Protein AF-A0AAD0W558-F1 (afdb_monomer_lite)

Sequence (171 aa):
MLQELCTSATTRTTNALTVLNAVLEQQSRITPLDFSMATIGRLSKEQGGPSTQTIRNRTGKHFQQLIEAWAAYAGTSCKKPLSVRQKQLLNSNDQHILDAIDDPVIRAVVGSLIAERNKYRDQLNTLKAAISDAFFNKQGWEVMPTGQVKDAEGNEIYKRGYVNGLRKMLP

Foldseek 3Di:
DLVVLLVVDDPLVNVLSVLLVVLLVVLLVDPPRALALQVSQVSSVVSVHHHSVCCPDPVNVSSVVSSQVSQVVSVHGNDGPDDPVRVVVVVPDLVVVLVPDPDPVVSVVSVVVVVVVVVVVVVLVVLCCVLDPVNCVVQQWDQDPQRWIAHPVRDTPGDGCPSVVSVVVRD

Radius of gyration: 27.48 Å; chains: 1; bounding box: 59×32×70 Å

Structure (mmCIF, N/CA/C/O backbone):
data_AF-A0AAD0W558-F1
#
_entry.id   AF-A0AAD0W558-F1
#
loop_
_atom_site.group_PDB
_atom_site.id
_atom_site.type_symbol
_atom_site.label_atom_id
_atom_site.label_alt_id
_atom_site.label_comp_id
_atom_site.label_asym_id
_atom_site.label_entity_id
_atom_site.label_seq_id
_atom_site.pdbx_PDB_ins_code
_atom_site.Cartn_x
_atom_site.Cartn_y
_atom_site.Cartn_z
_atom_site.occupancy
_atom_site.B_iso_or_equiv
_atom_site.auth_seq_id
_atom_site.auth_comp_id
_atom_site.auth_asym_id
_atom_site.auth_atom_id
_atom_site.pdbx_PDB_model_num
ATOM 1 N N . MET A 1 1 ? 28.987 -5.939 -13.313 1.00 76.56 1 MET A N 1
ATOM 2 C CA . MET A 1 1 ? 28.112 -5.343 -14.346 1.00 76.56 1 MET A CA 1
ATOM 3 C C . MET A 1 1 ? 28.776 -4.255 -15.192 1.00 76.56 1 MET A C 1
ATOM 5 O O . MET A 1 1 ? 29.053 -4.527 -16.349 1.00 76.56 1 MET A O 1
ATOM 9 N N . LEU A 1 2 ? 29.064 -3.041 -14.684 1.00 78.31 2 LEU A N 1
ATOM 10 C CA . LEU A 1 2 ? 29.666 -1.979 -15.522 1.00 78.31 2 LEU A CA 1
ATOM 11 C C . LEU A 1 2 ? 31.017 -2.400 -16.122 1.00 78.31 2 LEU A C 1
ATOM 13 O O . LEU A 1 2 ? 31.225 -2.259 -17.321 1.00 78.31 2 LEU A O 1
ATOM 17 N N . GLN A 1 3 ? 31.911 -2.958 -15.300 1.00 80.50 3 GLN A N 1
ATOM 18 C CA . GLN A 1 3 ? 33.228 -3.417 -15.753 1.00 80.50 3 GLN A CA 1
ATOM 19 C C . GLN A 1 3 ? 33.118 -4.492 -16.848 1.00 80.50 3 GLN A C 1
ATOM 21 O O . GLN A 1 3 ? 33.811 -4.396 -17.852 1.00 80.50 3 GLN A O 1
ATOM 26 N N . GLU A 1 4 ? 32.193 -5.447 -16.714 1.00 82.31 4 GLU A N 1
ATOM 27 C CA . GLU A 1 4 ? 31.946 -6.513 -17.705 1.00 82.31 4 GLU A CA 1
ATOM 28 C C . GLU A 1 4 ? 31.403 -5.971 -19.037 1.00 82.31 4 GLU A C 1
ATOM 30 O O . GLU A 1 4 ? 31.763 -6.449 -20.111 1.00 82.31 4 GLU A O 1
ATOM 35 N N . LEU A 1 5 ? 30.549 -4.946 -18.988 1.00 80.25 5 LEU A N 1
ATOM 36 C CA . LEU A 1 5 ? 30.047 -4.289 -20.197 1.00 80.25 5 LEU A CA 1
ATOM 37 C C . LEU A 1 5 ? 31.135 -3.451 -20.880 1.00 80.25 5 LEU A C 1
ATOM 39 O O . LEU A 1 5 ? 31.141 -3.336 -22.102 1.00 80.25 5 LEU A O 1
ATOM 43 N N . CYS A 1 6 ? 32.071 -2.895 -20.112 1.00 79.31 6 CYS A N 1
ATOM 44 C CA . CYS A 1 6 ? 33.184 -2.105 -20.628 1.00 79.31 6 CYS A CA 1
ATOM 45 C C . CYS A 1 6 ? 34.286 -2.950 -21.290 1.00 79.31 6 CYS A C 1
ATOM 47 O O . CYS A 1 6 ? 34.912 -2.468 -22.231 1.00 79.31 6 CYS A O 1
ATOM 49 N N . THR A 1 7 ? 34.527 -4.193 -20.854 1.00 77.12 7 THR A N 1
ATOM 50 C CA . THR A 1 7 ? 35.581 -5.053 -21.437 1.00 77.12 7 THR A CA 1
ATOM 51 C C . THR A 1 7 ? 35.259 -5.549 -22.846 1.00 77.12 7 THR A C 1
ATOM 53 O O . THR A 1 7 ? 36.170 -5.804 -23.628 1.00 77.12 7 THR A O 1
ATOM 56 N N . SER A 1 8 ? 33.976 -5.664 -23.192 1.00 77.81 8 SER A N 1
ATOM 57 C CA . SER A 1 8 ? 33.504 -6.104 -24.514 1.00 77.81 8 SER A CA 1
ATOM 58 C C . SER A 1 8 ? 33.155 -4.944 -25.459 1.00 77.81 8 SER A C 1
ATOM 60 O O . SER A 1 8 ? 32.680 -5.164 -26.576 1.00 77.81 8 SER A O 1
ATOM 62 N N . ALA A 1 9 ? 33.378 -3.701 -25.025 1.00 83.50 9 ALA A N 1
ATOM 63 C CA . ALA A 1 9 ? 32.903 -2.496 -25.688 1.00 83.50 9 ALA A CA 1
ATOM 64 C C . ALA A 1 9 ? 34.030 -1.671 -26.327 1.00 83.50 9 ALA A C 1
ATOM 66 O O . ALA A 1 9 ? 35.178 -1.667 -25.893 1.00 83.50 9 ALA A O 1
ATOM 67 N N . THR A 1 10 ? 33.679 -0.912 -27.369 1.00 88.56 10 THR A N 1
ATOM 68 C CA . THR A 1 10 ? 34.591 0.087 -27.952 1.00 88.56 10 THR A CA 1
ATOM 69 C C . THR A 1 10 ? 34.839 1.232 -26.972 1.00 88.56 10 THR A C 1
ATOM 71 O O . THR A 1 10 ? 33.947 1.567 -26.197 1.00 88.56 10 THR A O 1
ATOM 74 N N . THR A 1 11 ? 35.970 1.934 -27.084 1.00 86.94 11 THR A N 1
ATOM 75 C CA . THR A 1 11 ? 36.300 3.105 -26.244 1.00 86.94 11 THR A CA 1
ATOM 76 C C . THR A 1 11 ? 35.167 4.135 -26.182 1.00 86.94 11 THR A C 1
ATOM 78 O O . THR A 1 11 ? 34.841 4.659 -25.119 1.00 86.94 11 THR A O 1
ATOM 81 N N . ARG A 1 12 ? 34.496 4.386 -27.315 1.00 87.06 12 ARG A N 1
ATOM 82 C CA . ARG A 1 12 ? 33.337 5.288 -27.383 1.00 87.06 12 ARG A CA 1
ATOM 83 C C . ARG A 1 12 ? 32.159 4.776 -26.550 1.00 87.06 12 ARG A C 1
ATOM 85 O O . ARG A 1 12 ? 31.500 5.554 -25.868 1.00 87.06 12 ARG A O 1
ATOM 92 N N . THR A 1 13 ? 31.886 3.478 -26.621 1.00 87.56 13 THR A N 1
ATOM 93 C CA . THR A 1 13 ? 30.814 2.828 -25.861 1.00 87.56 13 THR A CA 1
ATOM 94 C C . THR A 1 13 ? 31.134 2.778 -24.369 1.00 87.56 13 THR A C 1
ATOM 96 O O . THR A 1 13 ? 30.250 3.046 -23.563 1.00 87.56 13 THR A O 1
ATOM 99 N N . THR A 1 14 ? 32.386 2.518 -23.997 1.00 90.94 14 THR A N 1
ATOM 100 C CA . THR A 1 14 ? 32.864 2.550 -22.609 1.00 90.94 14 THR A CA 1
ATOM 101 C C . THR A 1 14 ? 32.659 3.932 -21.992 1.00 90.94 14 THR A C 1
ATOM 103 O O . THR A 1 14 ? 32.046 4.042 -20.936 1.00 90.94 14 THR A O 1
ATOM 106 N N . ASN A 1 15 ? 33.062 5.001 -22.687 1.00 91.19 15 ASN A N 1
ATOM 107 C CA . ASN A 1 15 ? 32.847 6.372 -22.210 1.00 91.19 15 ASN A CA 1
ATOM 108 C C . ASN A 1 15 ? 31.353 6.679 -22.010 1.00 91.19 15 ASN A C 1
ATOM 110 O O . ASN A 1 15 ? 30.957 7.243 -20.991 1.00 91.19 15 ASN A O 1
ATOM 114 N N . ALA A 1 16 ? 30.511 6.249 -22.953 1.00 92.44 16 ALA A N 1
ATOM 115 C CA . ALA A 1 16 ? 29.062 6.392 -22.859 1.00 92.44 16 ALA A CA 1
ATOM 116 C C . ALA A 1 16 ? 28.453 5.588 -21.690 1.00 92.44 16 ALA A C 1
ATOM 118 O O . ALA A 1 16 ? 27.544 6.081 -21.024 1.00 92.44 16 ALA A O 1
ATOM 119 N N . LEU A 1 17 ? 28.953 4.376 -21.419 1.00 93.31 17 LEU A N 1
ATOM 120 C CA . LEU A 1 17 ? 28.529 3.536 -20.292 1.00 93.31 17 LEU A CA 1
ATOM 121 C C . LEU A 1 17 ? 28.907 4.161 -18.947 1.00 93.31 17 LEU A C 1
ATOM 123 O O . LEU A 1 17 ? 28.103 4.115 -18.022 1.00 93.31 17 LEU A O 1
ATOM 127 N N . THR A 1 18 ? 30.080 4.786 -18.844 1.00 94.50 18 THR A N 1
ATOM 128 C CA . THR A 1 18 ? 30.512 5.484 -17.625 1.00 94.50 18 THR A CA 1
ATOM 129 C C . THR A 1 18 ? 29.599 6.665 -17.301 1.00 94.50 18 THR A C 1
ATOM 131 O O . THR A 1 18 ? 29.129 6.779 -16.169 1.00 94.50 18 THR A O 1
ATOM 134 N N . VAL A 1 19 ? 29.279 7.504 -18.296 1.00 95.31 19 VAL A N 1
ATOM 135 C CA . VAL A 1 19 ? 28.333 8.623 -18.118 1.00 95.31 19 VAL A CA 1
ATOM 136 C C . VAL A 1 19 ? 26.947 8.103 -17.740 1.00 95.31 19 VAL A C 1
ATOM 138 O O . VAL A 1 19 ? 26.321 8.600 -16.807 1.00 95.31 19 VAL A O 1
ATOM 141 N N . LEU A 1 20 ? 26.468 7.064 -18.429 1.00 95.56 20 LEU A N 1
ATOM 142 C CA . LEU A 1 20 ? 25.180 6.450 -18.123 1.00 95.56 20 LEU A CA 1
ATOM 143 C C . LEU A 1 20 ? 25.140 5.876 -16.698 1.00 95.56 20 LEU A C 1
ATOM 145 O O . LEU A 1 20 ? 24.141 6.051 -16.006 1.00 95.56 20 LEU A O 1
ATOM 149 N N . ASN A 1 21 ? 26.217 5.236 -16.239 1.00 95.62 21 ASN A N 1
ATOM 150 C CA . ASN A 1 21 ? 26.303 4.696 -14.886 1.00 95.62 21 ASN A CA 1
ATOM 151 C C . ASN A 1 21 ? 26.238 5.794 -13.820 1.00 95.62 21 ASN A C 1
ATOM 153 O O . ASN A 1 21 ? 25.531 5.625 -12.833 1.00 95.62 21 ASN A O 1
ATOM 157 N N . ALA A 1 22 ? 26.915 6.925 -14.034 1.00 95.56 22 ALA A N 1
ATOM 158 C CA . ALA A 1 22 ? 26.848 8.063 -13.119 1.00 95.56 22 ALA A CA 1
ATOM 159 C C . ALA A 1 22 ? 25.414 8.615 -12.999 1.00 95.56 22 ALA A C 1
ATOM 161 O O . ALA A 1 22 ? 24.934 8.882 -11.898 1.00 95.56 22 ALA A O 1
ATOM 162 N N . VAL A 1 23 ? 24.688 8.708 -14.120 1.00 95.75 23 VAL A N 1
ATOM 163 C CA . VAL A 1 23 ? 23.269 9.109 -14.128 1.00 95.75 23 VAL A CA 1
ATOM 164 C C . VAL A 1 23 ? 22.395 8.115 -13.365 1.00 95.75 23 VAL A C 1
ATOM 166 O O . VAL A 1 23 ? 21.504 8.525 -12.620 1.00 95.75 23 VAL A O 1
ATOM 169 N N . LEU A 1 24 ? 22.634 6.813 -13.540 1.00 95.19 24 LEU A N 1
ATOM 170 C CA . LEU A 1 24 ? 21.888 5.760 -12.848 1.00 95.19 24 LEU A CA 1
ATOM 171 C C . LEU A 1 24 ? 22.145 5.779 -11.337 1.00 95.19 24 LEU A C 1
ATOM 173 O O . LEU A 1 24 ? 21.194 5.694 -10.562 1.00 95.19 24 LEU A O 1
ATOM 177 N N . GLU A 1 25 ? 23.393 5.976 -10.920 1.00 94.81 25 GLU A N 1
ATOM 178 C CA . GLU A 1 25 ? 23.755 6.130 -9.509 1.00 94.81 25 GLU A CA 1
ATOM 179 C C . GLU A 1 25 ? 23.130 7.389 -8.888 1.00 94.81 25 GLU A C 1
ATOM 181 O O . GLU A 1 25 ? 22.675 7.377 -7.744 1.00 94.81 25 GLU A O 1
ATOM 186 N N . GLN A 1 26 ? 23.062 8.493 -9.635 1.00 93.19 26 GLN A N 1
ATOM 187 C CA . GLN A 1 26 ? 22.367 9.689 -9.166 1.00 93.19 26 GLN A CA 1
ATOM 188 C C . GLN A 1 26 ? 20.865 9.418 -9.002 1.00 93.19 26 GLN A C 1
ATOM 190 O O . GLN A 1 26 ? 20.275 9.796 -7.988 1.00 93.19 26 GLN A O 1
ATOM 195 N N . GLN A 1 27 ? 20.247 8.735 -9.969 1.00 92.12 27 GLN A N 1
ATOM 196 C CA . GLN A 1 27 ? 18.825 8.401 -9.911 1.00 92.12 27 GLN A CA 1
ATOM 197 C C . GLN A 1 27 ? 18.477 7.403 -8.809 1.00 92.12 27 GLN A C 1
ATOM 199 O O . GLN A 1 27 ? 17.399 7.511 -8.231 1.00 92.12 27 GLN A O 1
ATOM 204 N N . SER A 1 28 ? 19.387 6.502 -8.427 1.00 91.00 28 SER A N 1
ATOM 205 C CA . SER A 1 28 ? 19.147 5.586 -7.304 1.00 91.00 28 SER A CA 1
ATOM 206 C C . SER A 1 28 ? 19.030 6.296 -5.951 1.00 91.00 28 SER A C 1
ATOM 208 O O . SER A 1 28 ? 18.594 5.688 -4.978 1.00 91.00 28 SER A O 1
ATOM 210 N N . ARG A 1 29 ? 19.427 7.572 -5.870 1.00 90.38 29 ARG A N 1
ATOM 211 C CA . ARG A 1 29 ? 19.372 8.392 -4.650 1.00 90.38 29 ARG A CA 1
ATOM 212 C C . ARG A 1 29 ? 18.140 9.307 -4.603 1.00 90.38 29 ARG A C 1
ATOM 214 O O . ARG A 1 29 ? 17.886 9.915 -3.567 1.00 90.38 29 ARG A O 1
ATOM 221 N N . ILE A 1 30 ? 17.381 9.424 -5.697 1.00 86.00 30 ILE A N 1
ATOM 222 C CA . ILE A 1 30 ? 16.239 10.342 -5.827 1.00 86.00 30 ILE A CA 1
ATOM 223 C C . ILE A 1 30 ? 14.926 9.561 -5.701 1.00 86.00 30 ILE A C 1
ATOM 225 O O . ILE A 1 30 ? 14.735 8.530 -6.337 1.00 86.00 30 ILE A O 1
ATOM 229 N N . THR A 1 31 ? 13.986 10.070 -4.897 1.00 79.25 31 THR A N 1
ATOM 230 C CA . THR A 1 31 ? 12.626 9.514 -4.789 1.00 79.25 31 THR A CA 1
ATOM 231 C C . THR A 1 31 ? 11.618 10.469 -5.441 1.00 79.25 31 THR A C 1
ATOM 233 O O . THR A 1 31 ? 11.631 11.655 -5.113 1.00 79.25 31 THR A O 1
ATOM 236 N N . PRO A 1 32 ? 10.717 9.994 -6.324 1.00 80.75 32 PRO A N 1
ATOM 237 C CA . PRO A 1 32 ? 10.535 8.603 -6.748 1.00 80.75 32 PRO A CA 1
ATOM 238 C C . PRO A 1 32 ? 11.624 8.121 -7.717 1.00 80.75 32 PRO A C 1
ATOM 240 O O . PRO A 1 32 ? 12.058 8.873 -8.584 1.00 80.75 32 PRO A O 1
ATOM 243 N N . LEU A 1 33 ? 11.987 6.839 -7.607 1.00 85.88 33 LEU A N 1
ATOM 244 C CA . LEU A 1 33 ? 12.901 6.181 -8.543 1.00 85.88 33 LEU A CA 1
ATOM 245 C C . LEU A 1 33 ? 12.284 6.146 -9.952 1.00 85.88 33 LEU A C 1
ATOM 247 O O . LEU A 1 33 ? 11.199 5.587 -10.140 1.00 85.88 33 LEU A O 1
ATOM 251 N N . ASP A 1 34 ? 12.983 6.700 -10.946 1.00 88.69 34 ASP A N 1
ATOM 252 C CA . ASP A 1 34 ? 12.582 6.675 -12.360 1.00 88.69 34 ASP A CA 1
ATOM 253 C C . ASP A 1 34 ? 13.740 6.210 -13.254 1.00 88.69 34 ASP A C 1
ATOM 255 O O . ASP A 1 34 ? 14.483 7.005 -13.831 1.00 88.69 34 ASP A O 1
ATOM 259 N N . PHE A 1 35 ? 13.849 4.890 -13.410 1.00 93.00 35 PHE A N 1
ATOM 260 C CA . PHE A 1 35 ? 14.785 4.251 -14.337 1.00 93.00 35 PHE A CA 1
ATOM 261 C C . PHE A 1 35 ? 14.191 4.037 -15.732 1.00 93.00 35 PHE A C 1
ATOM 263 O O . PHE A 1 35 ? 14.669 3.201 -16.501 1.00 93.00 35 PHE A O 1
ATOM 270 N N . SER A 1 36 ? 13.131 4.767 -16.097 1.00 91.81 36 SER A N 1
ATOM 271 C CA . SER A 1 36 ? 12.564 4.607 -17.428 1.00 91.81 36 SER A CA 1
ATOM 272 C C . SER A 1 36 ? 13.544 5.036 -18.510 1.00 91.81 36 SER A C 1
ATOM 274 O O . SER A 1 36 ? 14.206 6.069 -18.407 1.00 91.81 36 SER A O 1
ATOM 276 N N . MET A 1 37 ? 13.597 4.276 -19.608 1.00 92.25 37 MET A N 1
ATOM 277 C CA . MET A 1 37 ? 14.509 4.570 -20.725 1.00 92.25 37 MET A CA 1
ATOM 278 C C . MET A 1 37 ? 14.329 5.993 -21.276 1.00 92.25 37 MET A C 1
ATOM 280 O O . MET A 1 37 ? 15.271 6.577 -21.803 1.00 92.25 37 MET A O 1
ATOM 284 N N . ALA A 1 38 ? 13.120 6.554 -21.162 1.00 90.88 38 ALA A N 1
ATOM 285 C CA . ALA A 1 38 ? 12.840 7.930 -21.554 1.00 90.88 38 ALA A CA 1
ATOM 286 C C . ALA A 1 38 ? 13.512 8.949 -20.622 1.00 90.88 38 ALA A C 1
ATOM 288 O O . ALA A 1 38 ? 14.158 9.875 -21.110 1.00 90.88 38 ALA A O 1
ATOM 289 N N . THR A 1 39 ? 13.374 8.775 -19.305 1.00 93.19 39 THR A N 1
ATOM 290 C CA . THR A 1 39 ? 13.963 9.671 -18.303 1.00 93.19 39 THR A CA 1
ATOM 291 C C . THR A 1 39 ? 15.481 9.542 -18.283 1.00 93.19 39 THR A C 1
ATOM 293 O O . THR A 1 39 ? 16.177 10.544 -18.441 1.00 93.19 39 THR A O 1
ATOM 296 N N . ILE A 1 40 ? 15.997 8.314 -18.193 1.00 95.75 40 ILE A N 1
ATOM 297 C CA . ILE A 1 40 ? 17.439 8.051 -18.182 1.00 95.75 40 ILE A CA 1
ATOM 298 C C . ILE A 1 40 ? 18.097 8.516 -19.482 1.00 95.75 40 ILE A C 1
ATOM 300 O O . ILE A 1 40 ? 19.130 9.174 -19.436 1.00 95.75 40 ILE A O 1
ATOM 304 N N . GLY A 1 41 ? 17.490 8.256 -20.643 1.00 95.62 41 GLY A N 1
ATOM 305 C CA . GLY A 1 41 ? 18.046 8.696 -21.924 1.00 95.62 41 GLY A CA 1
ATOM 306 C C . GLY A 1 41 ? 18.050 10.212 -22.122 1.00 95.62 41 GLY A C 1
ATOM 307 O O . GLY A 1 41 ? 18.923 10.729 -22.817 1.00 95.62 41 GLY A O 1
ATOM 308 N N . ARG A 1 42 ? 17.116 10.942 -21.498 1.00 96.75 42 ARG A N 1
ATOM 309 C CA . ARG A 1 42 ? 17.141 12.411 -21.472 1.00 96.75 42 ARG A CA 1
ATOM 310 C C . ARG A 1 42 ? 18.288 12.918 -20.595 1.00 96.75 42 ARG A C 1
ATOM 312 O O . ARG A 1 42 ? 19.114 13.683 -21.080 1.00 96.75 42 ARG A O 1
ATOM 319 N N . LEU A 1 43 ? 18.358 12.451 -19.348 1.00 95.56 43 LEU A N 1
ATOM 320 C CA . LEU A 1 43 ? 19.383 12.863 -18.380 1.00 95.56 43 LEU A CA 1
ATOM 321 C C . LEU A 1 43 ? 20.794 12.502 -18.847 1.00 95.56 43 LEU A C 1
ATOM 323 O O . LEU A 1 43 ? 21.717 13.300 -18.740 1.00 95.56 43 LEU A O 1
ATOM 327 N N . SER A 1 44 ? 20.952 11.310 -19.420 1.00 96.69 44 SER A N 1
ATOM 328 C CA . SER A 1 44 ? 22.221 10.872 -19.984 1.00 96.69 44 SER A CA 1
ATOM 329 C C . SER A 1 44 ? 22.651 11.762 -21.143 1.00 96.69 44 SER A C 1
ATOM 331 O O . SER A 1 44 ? 23.789 12.219 -21.148 1.00 96.69 44 SER A O 1
ATOM 333 N N . LYS A 1 45 ? 21.742 12.112 -22.063 1.00 97.12 45 LYS A N 1
ATOM 334 C CA . LYS A 1 45 ? 22.041 13.045 -23.161 1.00 97.12 45 LYS A CA 1
ATOM 335 C C . LYS A 1 45 ? 22.457 14.432 -22.664 1.00 97.12 45 LYS A C 1
ATOM 337 O O . LYS A 1 45 ? 23.375 15.015 -23.233 1.00 97.12 45 LYS A O 1
ATOM 342 N N . GLU A 1 46 ? 21.803 14.950 -21.624 1.00 95.25 46 GLU A N 1
ATOM 343 C CA . GLU A 1 46 ? 22.149 16.239 -20.999 1.00 95.25 46 GLU A CA 1
ATOM 344 C C . GLU A 1 46 ? 23.584 16.246 -20.444 1.00 95.25 46 GLU A C 1
ATOM 346 O O . GLU A 1 46 ? 24.238 17.283 -20.460 1.00 95.25 46 GLU A O 1
ATOM 351 N N . GLN A 1 47 ? 24.103 15.084 -20.039 1.00 94.06 47 GLN A N 1
ATOM 352 C CA . GLN A 1 47 ? 25.476 14.904 -19.553 1.00 94.06 47 GLN A CA 1
ATOM 353 C C . GLN A 1 47 ? 26.457 14.413 -20.638 1.00 94.06 47 GLN A C 1
ATOM 355 O O . GLN A 1 47 ? 27.557 13.964 -20.327 1.00 94.06 47 GLN A O 1
ATOM 360 N N . GLY A 1 48 ? 26.077 14.467 -21.921 1.00 92.38 48 GLY A N 1
ATOM 361 C CA . GLY A 1 48 ? 26.924 14.023 -23.039 1.00 92.38 48 GLY A CA 1
ATOM 362 C C . GLY A 1 48 ? 26.961 12.503 -23.264 1.00 92.38 48 GLY A C 1
ATOM 363 O O . GLY A 1 48 ? 27.763 12.010 -24.057 1.00 92.38 48 GLY A O 1
ATOM 364 N N . GLY A 1 49 ? 26.094 11.754 -22.586 1.00 93.69 49 GLY A N 1
ATOM 365 C CA . GLY A 1 49 ? 25.894 10.316 -22.744 1.00 93.69 49 GLY A CA 1
ATOM 366 C C . GLY A 1 49 ? 24.853 9.940 -23.814 1.00 93.69 49 GLY A C 1
ATOM 367 O O . GLY A 1 49 ? 24.393 10.780 -24.595 1.00 93.69 49 GLY A O 1
ATOM 368 N N . PRO A 1 50 ? 24.481 8.650 -23.907 1.00 95.75 50 PRO A N 1
ATOM 369 C CA . PRO A 1 50 ? 23.570 8.151 -24.933 1.00 95.75 50 PRO A CA 1
ATOM 370 C C . PRO A 1 50 ? 22.146 8.704 -24.790 1.00 95.75 50 PRO A C 1
ATOM 372 O O . PRO A 1 50 ? 21.554 8.727 -23.715 1.00 95.75 50 PRO A O 1
ATOM 375 N N . SER A 1 51 ? 21.551 9.086 -25.922 1.00 96.62 51 SER A N 1
ATOM 376 C CA . SER A 1 51 ? 20.161 9.549 -25.967 1.00 96.62 51 SER A CA 1
ATOM 377 C C . SER A 1 51 ? 19.149 8.416 -25.802 1.00 96.62 51 SER A C 1
ATOM 379 O O . SER A 1 51 ? 19.451 7.252 -26.068 1.00 96.62 51 SER A O 1
ATOM 381 N N . THR A 1 52 ? 17.896 8.762 -25.496 1.00 95.62 52 THR A N 1
ATOM 382 C CA . THR A 1 52 ? 16.769 7.812 -25.480 1.00 95.62 52 THR A CA 1
ATOM 383 C C . THR A 1 52 ? 16.681 6.974 -26.759 1.00 95.62 52 THR A C 1
ATOM 385 O O . THR A 1 52 ? 16.473 5.764 -26.683 1.00 95.62 52 THR A O 1
ATOM 388 N N . GLN A 1 53 ? 16.880 7.582 -27.935 1.00 95.38 53 GLN A N 1
ATOM 389 C CA . GLN A 1 53 ? 16.868 6.851 -29.206 1.00 95.38 53 GLN A CA 1
ATOM 390 C C . GLN A 1 53 ? 18.050 5.876 -29.294 1.00 95.38 53 GLN A C 1
ATOM 392 O O . GLN A 1 53 ? 17.878 4.721 -29.673 1.00 95.38 53 GLN A O 1
ATOM 397 N N . THR A 1 54 ? 19.244 6.322 -28.897 1.00 94.75 54 THR A N 1
ATOM 398 C CA . THR A 1 54 ? 20.468 5.508 -28.888 1.00 94.75 54 THR A CA 1
ATOM 399 C C . THR A 1 54 ? 20.327 4.285 -27.986 1.00 94.75 54 THR A C 1
ATOM 401 O O . THR A 1 54 ? 20.712 3.190 -28.387 1.00 94.75 54 THR A O 1
ATOM 404 N N . ILE A 1 55 ? 19.743 4.466 -26.799 1.00 95.00 55 ILE A N 1
ATOM 405 C CA . ILE A 1 55 ? 19.495 3.392 -25.833 1.00 95.00 55 ILE A CA 1
ATOM 406 C C . ILE A 1 55 ? 18.500 2.383 -26.407 1.00 95.00 55 ILE A C 1
ATOM 408 O O . ILE A 1 55 ? 18.733 1.186 -26.308 1.00 95.00 55 ILE A O 1
ATOM 412 N N . ARG A 1 56 ? 17.407 2.839 -27.033 1.00 91.31 56 ARG A N 1
ATOM 413 C CA . ARG A 1 56 ? 16.344 1.959 -27.558 1.00 91.31 56 ARG A CA 1
ATOM 414 C C . ARG A 1 56 ? 16.731 1.197 -28.824 1.00 91.31 56 ARG A C 1
ATOM 416 O O . ARG A 1 56 ? 16.153 0.148 -29.098 1.00 91.31 56 ARG A O 1
ATOM 423 N N . ASN A 1 57 ? 17.683 1.710 -29.600 1.00 94.38 57 ASN A N 1
ATOM 424 C CA . ASN A 1 57 ? 18.138 1.056 -30.822 1.00 94.38 57 ASN A CA 1
ATOM 425 C C . ASN A 1 57 ? 18.699 -0.346 -30.538 1.00 94.38 57 ASN A C 1
ATOM 427 O O . ASN A 1 57 ? 19.296 -0.597 -29.495 1.00 94.38 57 ASN A O 1
ATOM 431 N N . ARG A 1 58 ? 18.600 -1.249 -31.524 1.00 89.56 58 ARG A N 1
ATOM 432 C CA . ARG A 1 58 ? 19.116 -2.631 -31.433 1.00 89.56 58 ARG A CA 1
ATOM 433 C C . ARG A 1 58 ? 20.593 -2.704 -31.028 1.00 89.56 58 ARG A C 1
ATOM 435 O O . ARG A 1 58 ? 21.004 -3.650 -30.367 1.00 89.56 58 ARG A O 1
ATOM 442 N N . THR A 1 59 ? 21.390 -1.715 -31.423 1.00 86.81 59 THR A N 1
ATOM 443 C CA . THR A 1 59 ? 22.818 -1.616 -31.087 1.00 86.81 59 THR A CA 1
ATOM 444 C C . THR A 1 59 ? 23.075 -1.125 -29.660 1.00 86.81 59 THR A C 1
ATOM 446 O O . THR A 1 59 ? 24.201 -1.229 -29.196 1.00 86.81 59 THR A O 1
ATOM 449 N N . GLY A 1 60 ? 22.064 -0.605 -28.957 1.00 89.75 60 GLY A N 1
ATOM 450 C CA . GLY A 1 60 ? 22.149 -0.060 -27.599 1.00 89.75 60 GLY A CA 1
ATOM 451 C C . GLY A 1 60 ? 21.931 -1.081 -26.479 1.00 89.75 60 GLY A C 1
ATOM 452 O O . GLY A 1 60 ? 21.722 -0.679 -25.338 1.00 89.75 60 GLY A O 1
ATOM 453 N N . LYS A 1 61 ? 21.973 -2.392 -26.767 1.00 91.62 61 LYS A N 1
ATOM 454 C CA . LYS A 1 61 ? 21.689 -3.458 -25.783 1.00 91.62 61 LYS A CA 1
ATOM 455 C C . LYS A 1 61 ? 22.512 -3.356 -24.497 1.00 91.62 61 LYS A C 1
ATOM 457 O O . LYS A 1 61 ? 21.965 -3.566 -23.426 1.00 91.62 61 LYS A O 1
ATOM 462 N N . HIS A 1 62 ? 23.785 -2.985 -24.588 1.00 91.31 62 HIS A N 1
ATOM 463 C CA . HIS A 1 62 ? 24.647 -2.794 -23.416 1.00 91.31 62 HIS A CA 1
ATOM 464 C C . HIS A 1 62 ? 24.139 -1.666 -22.500 1.00 91.31 62 HIS A C 1
ATOM 466 O O . HIS A 1 62 ? 24.197 -1.790 -21.281 1.00 91.31 62 HIS A O 1
ATOM 472 N N . PHE A 1 63 ? 23.578 -0.591 -23.066 1.00 94.00 63 PHE A N 1
ATOM 473 C CA . PHE A 1 63 ? 22.945 0.464 -22.273 1.00 94.00 63 PHE A CA 1
ATOM 474 C C . PHE A 1 63 ? 21.655 -0.032 -21.619 1.00 94.00 63 PHE A C 1
ATOM 476 O O . PHE A 1 63 ? 21.432 0.237 -20.444 1.00 94.00 63 PHE A O 1
ATOM 483 N N . GLN A 1 64 ? 20.826 -0.781 -22.354 1.00 94.75 64 GLN A N 1
ATOM 484 C CA . GLN A 1 64 ? 19.586 -1.360 -21.820 1.00 94.75 64 GLN A CA 1
ATOM 485 C C . GLN A 1 64 ? 19.880 -2.308 -20.653 1.00 94.75 64 GLN A C 1
ATOM 487 O O . GLN A 1 64 ? 19.303 -2.141 -19.586 1.00 94.75 64 GLN A O 1
ATOM 492 N N . GLN A 1 65 ? 20.849 -3.212 -20.820 1.00 94.38 65 GLN A N 1
ATOM 493 C CA . GLN A 1 65 ? 21.285 -4.151 -19.784 1.00 94.38 65 GLN A CA 1
ATOM 494 C C . GLN A 1 65 ? 21.768 -3.438 -18.519 1.00 94.38 65 GLN A C 1
ATOM 496 O O . GLN A 1 65 ? 21.432 -3.856 -17.414 1.00 94.38 65 GLN A O 1
ATOM 501 N N . LEU A 1 66 ? 22.532 -2.348 -18.660 1.00 94.38 66 LEU A N 1
ATOM 502 C CA . LEU A 1 66 ? 22.982 -1.573 -17.506 1.00 94.38 66 LEU A CA 1
ATOM 503 C C . LEU A 1 66 ? 21.805 -0.910 -16.770 1.00 94.38 66 LEU A C 1
ATOM 505 O O . LEU A 1 66 ? 21.752 -0.955 -15.544 1.00 94.38 66 LEU A O 1
ATOM 509 N N . ILE A 1 67 ? 20.855 -0.321 -17.504 1.00 94.88 67 ILE A N 1
ATOM 510 C CA . ILE A 1 67 ? 19.661 0.315 -16.921 1.00 94.88 67 ILE A CA 1
ATOM 511 C C . ILE A 1 67 ? 18.788 -0.730 -16.215 1.00 94.88 67 ILE A C 1
ATOM 513 O O . ILE A 1 67 ? 18.341 -0.498 -15.094 1.00 94.88 67 ILE A O 1
ATOM 517 N N . GLU A 1 68 ? 18.578 -1.887 -16.842 1.00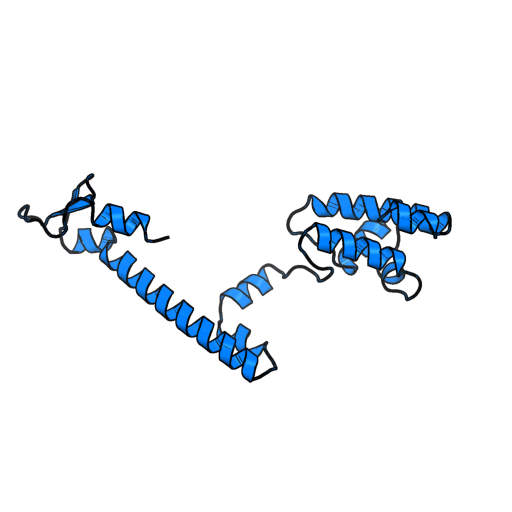 93.19 68 GLU A N 1
ATOM 518 C CA . GLU A 1 68 ? 17.806 -3.000 -16.281 1.00 93.19 68 GLU A CA 1
ATOM 519 C C . GLU A 1 68 ? 18.420 -3.529 -14.989 1.00 93.19 68 GLU A C 1
ATOM 521 O O . GLU A 1 68 ? 17.704 -3.737 -14.011 1.00 93.19 68 GLU A O 1
ATOM 526 N N . ALA A 1 69 ? 19.741 -3.677 -14.949 1.00 92.88 69 ALA A N 1
ATOM 527 C CA . ALA A 1 69 ? 20.444 -4.108 -13.752 1.00 92.88 69 ALA A CA 1
ATOM 528 C C . ALA A 1 69 ? 20.310 -3.122 -12.594 1.00 92.88 69 ALA A C 1
ATOM 530 O O . ALA A 1 69 ? 20.072 -3.534 -11.462 1.00 92.88 69 ALA A O 1
ATOM 531 N N . TRP A 1 70 ? 20.425 -1.823 -12.876 1.00 94.19 70 TRP A N 1
ATOM 532 C CA . TRP A 1 70 ? 20.228 -0.783 -11.869 1.00 94.19 70 TRP A CA 1
ATOM 533 C C . TRP A 1 70 ? 18.783 -0.727 -11.374 1.00 94.19 70 TRP A C 1
ATOM 535 O O . TRP A 1 70 ? 18.558 -0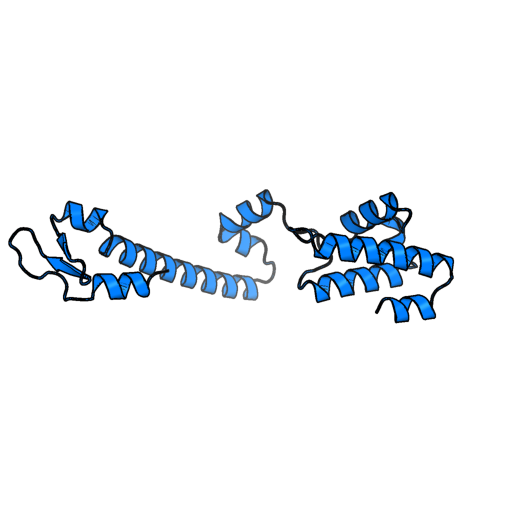.616 -10.170 1.00 94.19 70 TRP A O 1
ATOM 545 N N . ALA A 1 71 ? 17.806 -0.862 -12.273 1.00 89.38 71 ALA A N 1
ATOM 546 C CA . ALA A 1 71 ? 16.401 -0.934 -11.892 1.00 89.38 71 ALA A CA 1
ATOM 547 C C . ALA A 1 71 ? 16.131 -2.151 -10.990 1.00 89.38 71 ALA A C 1
ATOM 549 O O . ALA A 1 71 ? 15.516 -1.997 -9.937 1.00 89.38 71 ALA A O 1
ATOM 550 N N . ALA A 1 72 ? 16.650 -3.329 -11.356 1.00 88.56 72 ALA A N 1
ATOM 551 C CA . ALA A 1 72 ? 16.521 -4.550 -10.566 1.00 88.56 72 ALA A CA 1
ATOM 552 C C . ALA A 1 72 ? 17.211 -4.432 -9.197 1.00 88.56 72 ALA A C 1
ATOM 554 O O . ALA A 1 72 ? 16.614 -4.782 -8.181 1.00 88.56 72 ALA A O 1
ATOM 555 N N . TYR A 1 73 ? 18.428 -3.880 -9.153 1.00 88.38 73 TYR A N 1
ATOM 556 C CA . TYR A 1 73 ? 19.157 -3.611 -7.911 1.00 88.38 73 TYR A CA 1
ATOM 557 C C . TYR A 1 73 ? 18.384 -2.664 -6.980 1.00 88.38 73 TYR A C 1
ATOM 559 O O . TYR A 1 73 ? 18.325 -2.888 -5.775 1.00 88.38 73 TYR A O 1
ATOM 567 N N . ALA A 1 74 ? 17.732 -1.641 -7.539 1.00 85.62 74 ALA A N 1
ATOM 568 C CA . ALA A 1 74 ? 16.897 -0.699 -6.798 1.00 85.62 74 ALA A CA 1
ATOM 569 C C . ALA A 1 74 ? 15.465 -1.214 -6.519 1.00 85.62 74 ALA A C 1
ATOM 571 O O . ALA A 1 74 ? 14.622 -0.448 -6.049 1.00 85.62 74 ALA A O 1
ATOM 572 N N . GLY A 1 75 ? 15.160 -2.482 -6.823 1.00 82.75 75 GLY A N 1
ATOM 573 C CA . GLY A 1 75 ? 13.854 -3.098 -6.564 1.00 82.75 75 GLY A CA 1
ATOM 574 C C . GLY A 1 75 ? 12.703 -2.534 -7.405 1.00 82.75 75 GLY A C 1
ATOM 575 O O . GLY A 1 75 ? 11.551 -2.558 -6.976 1.00 82.75 75 GLY A O 1
ATOM 576 N N . THR A 1 76 ? 12.991 -1.990 -8.588 1.00 85.56 76 THR A N 1
ATOM 577 C CA . THR A 1 76 ? 12.007 -1.371 -9.489 1.00 85.56 76 THR A CA 1
ATOM 578 C C . THR A 1 76 ? 12.171 -1.870 -10.930 1.00 85.56 76 THR A C 1
ATOM 580 O O . THR A 1 76 ? 12.897 -2.821 -11.204 1.00 85.56 76 THR A O 1
ATOM 583 N N . SER A 1 77 ? 11.455 -1.265 -11.879 1.00 86.38 77 SER A N 1
ATOM 584 C CA . SER A 1 77 ? 11.512 -1.620 -13.299 1.00 86.38 77 SER A CA 1
ATOM 585 C C . SER A 1 77 ? 11.899 -0.428 -14.170 1.00 86.38 77 SER A C 1
ATOM 587 O O . SER A 1 77 ? 11.780 0.727 -13.771 1.00 86.38 77 SER A O 1
ATOM 589 N N . CYS A 1 78 ? 12.263 -0.711 -15.421 1.00 83.56 78 CYS A N 1
ATOM 590 C CA . CYS A 1 78 ? 12.492 0.309 -16.447 1.00 83.56 78 CYS A CA 1
ATOM 591 C C . CYS A 1 78 ? 11.190 0.951 -16.972 1.00 83.56 78 CYS A C 1
ATOM 593 O O . CYS A 1 78 ? 11.207 1.671 -17.976 1.00 83.56 78 CYS A O 1
ATOM 595 N N . LYS A 1 79 ? 10.034 0.665 -16.357 1.00 80.56 79 LYS A N 1
ATOM 596 C CA . LYS A 1 79 ? 8.774 1.350 -16.659 1.00 80.56 79 LYS A CA 1
ATOM 597 C C . LYS A 1 79 ? 8.731 2.668 -15.899 1.00 80.56 79 LYS A C 1
ATOM 599 O O . LYS A 1 79 ? 9.232 2.775 -14.784 1.00 80.56 79 LYS A O 1
ATOM 604 N N . LYS A 1 80 ? 8.107 3.678 -16.505 1.00 73.69 80 LYS A N 1
ATOM 605 C CA . LYS A 1 80 ? 7.946 4.975 -15.851 1.00 73.69 80 LYS A CA 1
ATOM 606 C C . LYS A 1 80 ? 7.112 4.796 -14.578 1.00 73.69 80 LYS A C 1
ATOM 608 O O . LYS A 1 80 ? 6.058 4.156 -14.661 1.00 73.69 80 LYS A O 1
ATOM 613 N N . PRO A 1 81 ? 7.551 5.327 -13.424 1.00 70.75 81 PRO A N 1
ATOM 614 C CA . PRO A 1 81 ? 6.755 5.262 -12.212 1.00 70.75 81 PRO A CA 1
ATOM 615 C C . PRO A 1 81 ? 5.404 5.936 -12.450 1.00 70.75 81 PRO A C 1
ATOM 617 O O . PRO A 1 81 ? 5.303 6.938 -13.165 1.00 70.75 81 PRO A O 1
ATOM 620 N N . LEU A 1 82 ? 4.358 5.368 -11.850 1.00 72.94 82 LEU A N 1
ATOM 621 C CA . LEU A 1 82 ? 3.006 5.901 -11.966 1.00 72.94 82 LEU A CA 1
ATOM 622 C C . LEU A 1 82 ? 2.967 7.353 -11.484 1.00 72.94 82 LEU A C 1
ATOM 624 O O . LEU A 1 82 ? 3.461 7.673 -10.397 1.00 72.94 82 LEU A O 1
ATOM 628 N N . SER A 1 83 ? 2.330 8.211 -12.280 1.00 73.00 83 SER A N 1
ATOM 629 C CA . SER A 1 83 ? 2.022 9.584 -11.885 1.00 73.00 83 SER A CA 1
ATOM 630 C C . SER A 1 83 ? 1.198 9.597 -10.597 1.00 73.00 83 SER A C 1
ATOM 632 O O . SER A 1 83 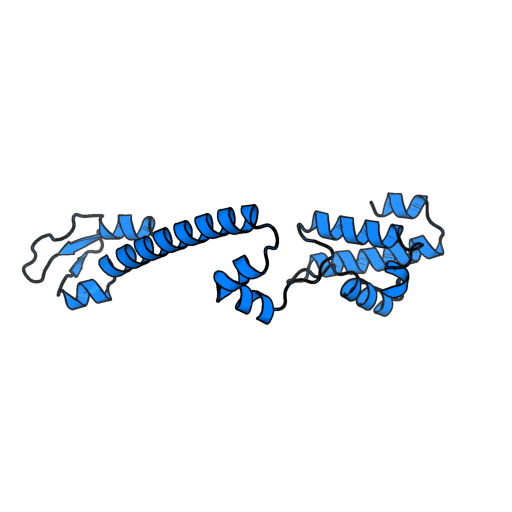? 0.392 8.696 -10.362 1.00 73.00 83 SER A O 1
ATOM 634 N N . VAL A 1 84 ? 1.338 10.655 -9.794 1.00 67.19 84 VAL A N 1
ATOM 635 C CA . VAL A 1 84 ? 0.505 10.898 -8.603 1.00 67.19 84 VAL A CA 1
ATOM 636 C C . VAL A 1 84 ? -0.985 10.748 -8.934 1.00 67.19 84 VAL A C 1
ATOM 638 O O . VAL A 1 84 ? -1.701 10.055 -8.217 1.00 67.19 84 VAL A O 1
ATOM 641 N N . ARG A 1 85 ? -1.430 11.284 -10.079 1.00 67.38 85 ARG A N 1
ATOM 642 C CA . ARG A 1 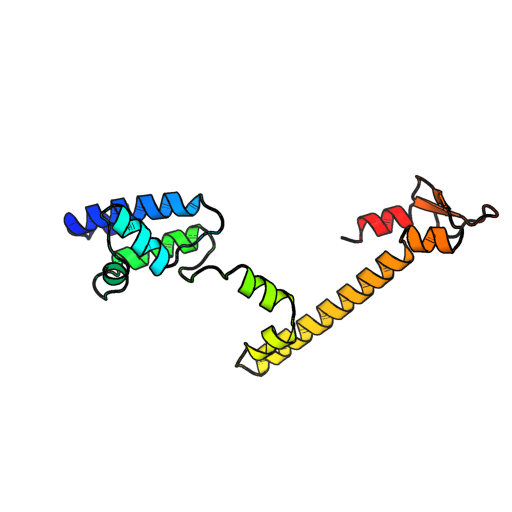85 ? -2.818 11.159 -10.553 1.00 67.38 85 ARG A CA 1
ATOM 643 C C . ARG A 1 85 ? -3.211 9.711 -10.865 1.00 67.38 85 ARG A C 1
ATOM 645 O O . ARG A 1 85 ? -4.321 9.299 -10.561 1.00 67.38 85 ARG A O 1
ATOM 652 N N . GLN A 1 86 ? -2.310 8.929 -11.462 1.00 63.72 86 GLN A N 1
ATOM 653 C CA . GLN A 1 86 ? -2.566 7.515 -11.767 1.00 63.72 86 GLN A CA 1
ATOM 654 C C . GLN A 1 86 ? -2.626 6.672 -10.491 1.00 63.72 86 GLN A C 1
ATOM 656 O O . GLN A 1 86 ? -3.497 5.818 -10.369 1.00 63.72 86 GLN A O 1
ATOM 661 N N . LYS A 1 87 ? -1.750 6.952 -9.517 1.00 59.03 87 LYS A N 1
ATOM 662 C CA . LYS A 1 87 ? -1.812 6.335 -8.186 1.00 59.03 87 LYS A CA 1
ATOM 663 C C . LYS A 1 87 ? -3.135 6.656 -7.489 1.00 59.03 87 LYS A C 1
ATOM 665 O O . LYS A 1 87 ? -3.756 5.763 -6.937 1.00 59.03 87 LYS A O 1
ATOM 670 N N . GLN A 1 88 ? -3.593 7.906 -7.561 1.00 61.16 88 GLN A N 1
ATOM 671 C CA . GLN A 1 88 ? -4.884 8.315 -7.000 1.00 61.16 88 GLN A CA 1
ATOM 672 C C . GLN A 1 88 ? -6.061 7.587 -7.663 1.00 61.16 88 GLN A C 1
ATOM 674 O O . GLN A 1 88 ? -6.905 7.063 -6.952 1.00 61.16 88 GLN A O 1
ATOM 679 N N . LEU A 1 89 ? -6.086 7.471 -8.994 1.00 60.19 89 LEU A N 1
ATOM 680 C CA . LEU A 1 89 ? -7.140 6.743 -9.716 1.00 60.19 89 LEU A CA 1
ATOM 681 C C . LEU A 1 89 ? -7.201 5.253 -9.342 1.00 60.19 89 LEU A C 1
ATOM 683 O O . LEU A 1 89 ? -8.288 4.725 -9.130 1.00 60.19 89 LEU A O 1
ATOM 687 N N . LEU A 1 90 ? -6.043 4.599 -9.197 1.00 59.06 90 LEU A N 1
ATOM 688 C CA . LEU A 1 90 ? -5.954 3.210 -8.724 1.00 59.06 90 LEU A CA 1
ATOM 689 C C . LEU A 1 90 ? -6.438 3.052 -7.276 1.00 59.06 90 LEU A C 1
ATOM 691 O O . LEU A 1 90 ? -7.010 2.026 -6.930 1.00 59.06 90 LEU A O 1
ATOM 695 N N . ASN A 1 91 ? -6.237 4.071 -6.440 1.00 57.62 91 ASN A N 1
ATOM 696 C CA . ASN A 1 91 ? -6.664 4.055 -5.042 1.00 57.62 91 ASN A CA 1
ATOM 697 C C . ASN A 1 91 ? -8.173 4.281 -4.862 1.00 57.62 91 ASN A C 1
ATOM 699 O O . ASN A 1 91 ? -8.679 4.079 -3.761 1.00 57.62 91 ASN A O 1
ATOM 703 N N . SER A 1 92 ? -8.883 4.754 -5.891 1.00 60.28 92 SER A N 1
ATOM 704 C CA . SER A 1 92 ? -10.256 5.250 -5.740 1.00 60.28 92 SER A CA 1
ATOM 705 C C . SER A 1 92 ? -11.338 4.341 -6.313 1.00 60.28 92 SER A C 1
ATOM 707 O O . SER A 1 92 ? -12.508 4.603 -6.049 1.00 60.28 92 SER A O 1
ATOM 709 N N . ASN A 1 93 ? -11.010 3.292 -7.073 1.00 74.56 93 ASN A N 1
ATOM 710 C CA . ASN A 1 93 ? -12.050 2.409 -7.594 1.00 74.56 93 ASN A CA 1
ATOM 711 C C . ASN A 1 93 ? -11.546 0.979 -7.808 1.00 74.56 93 ASN A C 1
ATOM 713 O O . ASN A 1 93 ? -10.874 0.687 -8.796 1.00 74.56 93 ASN A O 1
ATOM 717 N N . ASP A 1 94 ? -11.915 0.084 -6.891 1.00 84.31 94 ASP A N 1
ATOM 718 C CA . ASP A 1 94 ? -11.657 -1.357 -6.983 1.00 84.31 94 ASP A CA 1
ATOM 719 C C . ASP A 1 94 ? -12.114 -1.928 -8.336 1.00 84.31 94 ASP A C 1
ATOM 721 O O . ASP A 1 94 ? -11.443 -2.781 -8.914 1.00 84.31 94 ASP A O 1
ATOM 725 N N . GLN A 1 95 ? -13.198 -1.377 -8.894 1.00 84.88 95 GLN A N 1
ATOM 726 C CA . GLN A 1 95 ? -13.704 -1.738 -10.214 1.00 84.88 95 GLN A CA 1
ATOM 727 C C . GLN A 1 95 ? -12.700 -1.437 -11.334 1.00 84.88 95 GLN A C 1
ATOM 729 O O . GLN A 1 95 ? -12.486 -2.270 -12.203 1.00 84.88 95 GLN A O 1
ATOM 734 N N . HIS A 1 96 ? -12.001 -0.302 -11.275 1.00 84.12 96 HIS A N 1
ATOM 735 C CA . HIS A 1 96 ? -11.007 0.060 -12.287 1.00 84.12 96 HIS A CA 1
ATOM 736 C C . HIS A 1 96 ? -9.780 -0.870 -12.250 1.00 84.12 96 HIS A C 1
ATOM 738 O O . HIS A 1 96 ? -9.111 -1.060 -13.265 1.00 84.12 96 HIS A O 1
ATOM 744 N N . ILE A 1 97 ? -9.461 -1.460 -11.091 1.00 85.12 97 ILE A N 1
ATOM 745 C CA . ILE A 1 97 ? -8.421 -2.495 -10.994 1.00 85.12 97 ILE A CA 1
ATOM 746 C C . ILE A 1 97 ? -8.886 -3.766 -11.711 1.00 85.12 97 ILE A C 1
ATOM 748 O O . ILE A 1 97 ? -8.110 -4.358 -12.455 1.00 85.12 97 ILE A O 1
ATOM 752 N N . LEU A 1 98 ? -10.146 -4.165 -11.518 1.00 90.44 98 LEU A N 1
ATOM 753 C CA . LEU A 1 98 ? -10.723 -5.348 -12.162 1.00 90.44 98 LEU A CA 1
ATOM 754 C C . LEU A 1 98 ? -10.854 -5.177 -13.678 1.00 90.44 98 LEU A C 1
ATOM 756 O O . LEU A 1 98 ? -10.519 -6.098 -14.425 1.00 90.44 98 LEU A O 1
ATOM 760 N N . ASP A 1 99 ? -11.279 -3.998 -14.129 1.00 88.75 99 ASP A N 1
ATOM 761 C CA . ASP A 1 99 ? -11.444 -3.673 -15.549 1.00 88.75 99 ASP A CA 1
ATOM 762 C C . ASP A 1 99 ? -10.106 -3.689 -16.306 1.00 88.75 99 ASP A C 1
ATOM 764 O O . ASP A 1 99 ? -10.073 -3.968 -17.500 1.00 88.75 99 ASP A O 1
ATOM 768 N N . ALA A 1 100 ? -8.990 -3.432 -15.614 1.00 88.56 100 ALA A N 1
ATOM 769 C CA . ALA A 1 100 ? -7.647 -3.458 -16.192 1.00 88.56 100 ALA A CA 1
ATOM 770 C C . ALA A 1 100 ? -7.042 -4.872 -16.324 1.00 88.56 100 ALA A C 1
ATOM 772 O O . ALA A 1 100 ? -5.946 -5.014 -16.869 1.00 88.56 100 ALA A O 1
ATOM 773 N N . ILE A 1 101 ? -7.702 -5.910 -15.799 1.00 91.12 101 ILE A N 1
ATOM 774 C CA . ILE A 1 101 ? -7.232 -7.301 -15.865 1.00 91.12 101 ILE A CA 1
ATOM 775 C C . ILE A 1 101 ? -7.984 -8.004 -16.988 1.00 91.12 101 ILE A C 1
ATOM 777 O O . ILE A 1 101 ? -9.167 -8.268 -16.822 1.00 91.12 101 ILE A O 1
ATOM 781 N N . ASP A 1 102 ? -7.329 -8.343 -18.099 1.00 91.81 102 ASP A N 1
ATOM 782 C CA . ASP A 1 102 ? -7.983 -8.996 -19.249 1.00 91.81 102 ASP A CA 1
ATOM 783 C C . ASP A 1 102 ? -8.417 -10.442 -18.959 1.00 91.81 102 ASP A C 1
ATOM 785 O O . ASP A 1 102 ? -9.517 -10.850 -19.339 1.00 91.81 102 ASP A O 1
ATOM 789 N N . ASP A 1 103 ? -7.568 -11.209 -18.267 1.00 96.69 103 ASP A N 1
ATOM 790 C CA . ASP A 1 103 ? -7.818 -12.618 -17.961 1.00 96.69 103 ASP A CA 1
ATOM 791 C C . ASP A 1 103 ? -8.993 -12.762 -16.967 1.00 96.69 103 ASP A C 1
ATOM 793 O O . ASP A 1 103 ? -8.908 -12.269 -15.835 1.00 96.69 103 ASP A O 1
ATOM 797 N N . PRO A 1 104 ? -10.090 -13.446 -17.346 1.00 93.38 104 PRO A N 1
ATOM 798 C CA . PRO A 1 104 ? -11.288 -13.534 -16.516 1.00 93.38 104 PRO A CA 1
ATOM 799 C C . PRO A 1 104 ? -11.079 -14.340 -15.227 1.00 93.38 104 PRO A C 1
ATOM 801 O O . PRO A 1 104 ? -11.741 -14.062 -14.226 1.00 93.38 104 PRO A O 1
ATOM 804 N N . VAL A 1 105 ? -10.160 -15.308 -15.219 1.00 97.06 105 VAL A N 1
ATOM 805 C CA . VAL A 1 105 ? -9.854 -16.123 -14.037 1.00 97.06 105 VAL A CA 1
ATOM 806 C C . VAL A 1 105 ? -9.065 -15.291 -13.034 1.00 97.06 105 VAL A C 1
ATOM 808 O O . VAL A 1 105 ? -9.433 -15.223 -11.860 1.00 97.06 105 VAL A O 1
ATOM 811 N N . ILE A 1 106 ? -8.026 -14.588 -13.494 1.00 96.31 106 ILE A N 1
ATOM 812 C CA . ILE A 1 106 ? -7.242 -13.686 -12.639 1.00 96.31 106 ILE A CA 1
ATOM 813 C C . ILE A 1 106 ? -8.136 -12.564 -12.104 1.00 96.31 106 ILE A C 1
ATOM 815 O O . ILE A 1 106 ? -8.084 -12.254 -10.911 1.00 96.31 106 ILE A O 1
ATOM 819 N N . ARG A 1 107 ? -9.008 -11.996 -12.948 1.00 96.94 107 ARG A N 1
ATOM 820 C CA . ARG A 1 107 ? -9.971 -10.967 -12.539 1.00 96.94 107 ARG A CA 1
ATOM 821 C C . ARG A 1 107 ? -10.883 -11.467 -11.418 1.00 96.94 107 ARG A C 1
ATOM 823 O O . ARG A 1 107 ? -11.087 -10.745 -10.446 1.00 96.94 107 ARG A O 1
ATOM 830 N N . ALA A 1 108 ? -11.385 -12.700 -11.508 1.00 93.56 108 ALA A N 1
ATOM 831 C CA . ALA A 1 108 ? -12.226 -13.294 -10.469 1.00 93.56 108 ALA A CA 1
ATOM 832 C C . ALA A 1 108 ? -11.474 -13.481 -9.138 1.00 93.56 108 ALA A C 1
ATOM 834 O O . ALA A 1 108 ? -11.994 -13.117 -8.081 1.00 93.56 108 ALA A O 1
ATOM 835 N N . VAL A 1 109 ? -10.234 -13.982 -9.180 1.00 97.38 109 VAL A N 1
ATOM 836 C CA . VAL A 1 109 ? -9.398 -14.157 -7.978 1.00 97.38 109 VAL A CA 1
ATOM 837 C C . VAL A 1 109 ? -9.122 -12.808 -7.312 1.00 97.38 109 VAL A C 1
ATOM 839 O O . VAL A 1 109 ? -9.360 -12.650 -6.115 1.00 97.38 109 VAL A O 1
ATOM 842 N N . VAL A 1 110 ? -8.706 -11.798 -8.077 1.00 96.00 110 VAL A N 1
ATOM 843 C CA . VAL A 1 110 ? -8.484 -10.444 -7.545 1.00 96.00 110 VAL A CA 1
ATOM 844 C C . VAL A 1 110 ? -9.781 -9.851 -6.992 1.00 96.00 110 VAL A C 1
ATOM 846 O O . VAL A 1 110 ? -9.766 -9.258 -5.915 1.00 96.00 110 VAL A O 1
ATOM 849 N N . GLY A 1 111 ? -10.914 -10.078 -7.663 1.00 92.81 111 GLY A N 1
ATOM 850 C CA . GLY A 1 111 ? -12.238 -9.693 -7.176 1.00 92.81 111 GLY A CA 1
ATOM 851 C C . GLY A 1 111 ? -12.561 -10.287 -5.804 1.00 92.81 111 GLY A C 1
ATOM 852 O O . GLY A 1 111 ? -12.985 -9.556 -4.909 1.00 92.81 111 GLY A O 1
ATOM 853 N N . SER A 1 112 ? -12.291 -11.580 -5.593 1.00 94.38 112 SER A N 1
ATOM 854 C CA . SER A 1 112 ? -12.491 -12.214 -4.281 1.00 94.38 112 SER A CA 1
ATOM 855 C C . SER A 1 112 ? -11.584 -11.636 -3.189 1.00 94.38 112 SER A C 1
ATOM 857 O O . SER A 1 112 ? -12.058 -11.369 -2.086 1.00 94.38 112 SER A O 1
ATOM 859 N N . LEU A 1 113 ? -10.316 -11.348 -3.506 1.00 95.38 113 LEU A N 1
ATOM 860 C CA . LEU A 1 113 ? -9.370 -10.743 -2.562 1.00 95.38 113 LEU A CA 1
ATOM 861 C C . LEU A 1 113 ? -9.789 -9.320 -2.176 1.00 95.38 113 LEU A C 1
ATOM 863 O O . LEU A 1 113 ? -9.677 -8.919 -1.017 1.00 95.38 113 LEU A O 1
ATOM 867 N N . ILE A 1 114 ? -10.301 -8.550 -3.138 1.00 89.88 114 ILE A N 1
ATOM 868 C CA . ILE A 1 114 ? -10.859 -7.219 -2.895 1.00 89.88 114 ILE A CA 1
ATOM 869 C C . ILE A 1 114 ? -12.080 -7.305 -1.974 1.00 89.88 114 ILE A C 1
ATOM 871 O O . ILE A 1 114 ? -12.162 -6.544 -1.009 1.00 89.88 114 ILE A O 1
ATOM 875 N N . ALA A 1 115 ? -13.004 -8.233 -2.239 1.00 86.06 115 ALA A N 1
ATOM 876 C CA . ALA A 1 115 ? -14.194 -8.424 -1.413 1.00 86.06 115 ALA A CA 1
ATOM 877 C C . ALA A 1 115 ? -13.828 -8.796 0.033 1.00 86.06 115 ALA A C 1
ATOM 879 O O . ALA A 1 115 ? -14.372 -8.228 0.981 1.00 86.06 115 ALA A O 1
ATOM 880 N N . GLU A 1 116 ? -12.857 -9.692 0.212 1.00 94.19 116 GLU A N 1
ATOM 881 C CA . GLU A 1 116 ? -12.358 -10.078 1.530 1.00 94.19 116 GLU A CA 1
ATOM 882 C C . GLU A 1 116 ? -11.672 -8.905 2.252 1.00 94.19 116 GLU A C 1
ATOM 884 O O . GLU A 1 116 ? -11.962 -8.626 3.418 1.00 94.19 116 GLU A O 1
ATOM 889 N N . ARG A 1 117 ? -10.833 -8.138 1.547 1.00 92.62 117 ARG A N 1
ATOM 890 C CA . ARG A 1 117 ? -10.228 -6.915 2.089 1.00 92.62 117 ARG A CA 1
ATOM 891 C C . ARG A 1 117 ? -11.284 -5.901 2.522 1.00 92.62 117 ARG A C 1
ATOM 893 O O . ARG A 1 117 ? -11.124 -5.288 3.576 1.00 92.62 117 ARG A O 1
ATOM 900 N N . ASN A 1 118 ? -12.343 -5.705 1.737 1.00 83.50 118 ASN A N 1
ATOM 901 C CA . ASN A 1 118 ? -13.423 -4.776 2.079 1.00 83.50 118 ASN A CA 1
ATOM 902 C C . ASN A 1 118 ? -14.176 -5.250 3.324 1.00 83.50 118 ASN A C 1
ATOM 904 O O . ASN A 1 118 ? -14.328 -4.474 4.264 1.00 83.50 118 ASN A O 1
ATOM 908 N N . LYS A 1 119 ? -14.484 -6.549 3.413 1.00 88.94 119 LYS A N 1
ATOM 909 C CA . LYS A 1 119 ? -15.052 -7.160 4.622 1.00 88.94 119 LYS A CA 1
ATOM 910 C C . LYS A 1 119 ? -14.194 -6.892 5.864 1.00 88.94 119 LYS A C 1
ATOM 912 O O . LYS A 1 119 ? -14.729 -6.468 6.887 1.00 88.94 119 LYS A O 1
ATOM 917 N N . TYR A 1 120 ? -12.877 -7.099 5.799 1.00 91.38 120 TYR A N 1
ATOM 918 C CA . TYR A 1 120 ? -12.004 -6.828 6.948 1.00 91.38 120 TYR A CA 1
ATOM 919 C C . TYR A 1 120 ? -11.907 -5.337 7.278 1.00 91.38 120 TYR A C 1
ATOM 921 O O . TYR A 1 120 ? -11.879 -4.975 8.453 1.00 91.38 120 TYR A O 1
ATOM 929 N N . ARG A 1 121 ? -11.905 -4.452 6.275 1.00 85.25 121 ARG A N 1
ATOM 930 C CA . ARG A 1 121 ? -11.945 -2.999 6.506 1.00 85.25 121 ARG A CA 1
ATOM 931 C C . ARG A 1 121 ? -13.226 -2.574 7.214 1.00 85.25 121 ARG A C 1
ATOM 933 O O . ARG A 1 121 ? -13.147 -1.780 8.146 1.00 85.25 121 ARG A O 1
ATOM 940 N N . ASP A 1 122 ? -14.371 -3.124 6.830 1.00 80.81 122 ASP A N 1
ATOM 941 C CA . ASP A 1 122 ? -15.656 -2.817 7.460 1.00 80.81 122 ASP A CA 1
ATOM 942 C C . ASP A 1 122 ? -15.712 -3.320 8.904 1.00 80.81 122 ASP A C 1
ATOM 944 O O . ASP A 1 122 ? -16.147 -2.596 9.803 1.00 80.81 122 ASP A O 1
ATOM 948 N N . GLN A 1 123 ? -15.192 -4.524 9.158 1.00 90.44 123 GLN A N 1
ATOM 949 C CA . GLN A 1 123 ? -15.054 -5.060 10.514 1.00 90.44 123 GLN A CA 1
ATOM 950 C C . GLN A 1 123 ? -14.135 -4.187 11.375 1.00 90.44 123 GLN A C 1
ATOM 952 O O . GLN A 1 123 ? -14.497 -3.834 12.498 1.00 90.44 123 GLN A O 1
ATOM 957 N N . LEU A 1 124 ? -12.980 -3.779 10.841 1.00 90.19 124 LEU A N 1
ATOM 958 C CA . LEU A 1 124 ? -12.055 -2.875 11.525 1.00 90.19 124 LEU A CA 1
ATOM 959 C C . LEU A 1 124 ? -12.700 -1.519 11.820 1.00 90.19 124 LEU A C 1
ATOM 961 O O . LEU A 1 124 ? -12.579 -1.017 12.934 1.00 90.19 124 LEU A O 1
ATOM 965 N N . ASN A 1 125 ? -13.402 -0.935 10.850 1.00 81.88 125 ASN A N 1
ATOM 966 C CA . ASN A 1 125 ? -14.098 0.338 11.023 1.00 81.88 125 ASN A CA 1
ATOM 967 C C . ASN A 1 125 ? -15.198 0.235 12.086 1.00 81.88 125 ASN A C 1
ATOM 969 O O . ASN A 1 125 ? -15.314 1.122 12.929 1.00 81.88 125 ASN A O 1
ATOM 973 N N . THR A 1 126 ? -15.950 -0.868 12.097 1.00 88.88 126 THR A N 1
ATOM 974 C CA . THR A 1 126 ? -16.969 -1.147 13.119 1.00 88.88 126 THR A CA 1
ATOM 975 C C . THR A 1 126 ? -16.347 -1.222 14.512 1.00 88.88 126 THR A C 1
ATOM 977 O O . THR A 1 126 ? -16.827 -0.571 15.440 1.00 88.88 126 THR A O 1
ATOM 980 N N . LEU A 1 127 ? -15.239 -1.955 14.661 1.00 91.00 127 LEU A N 1
ATOM 981 C CA . LEU A 1 127 ? -14.544 -2.086 15.944 1.00 91.00 127 LEU A CA 1
ATOM 982 C C . LEU A 1 127 ? -13.961 -0.750 16.416 1.00 91.00 127 LEU A C 1
ATOM 984 O O . LEU A 1 127 ? -14.118 -0.393 17.581 1.00 91.00 127 LEU A O 1
ATOM 988 N N . LYS A 1 128 ? -13.347 0.019 15.507 1.00 87.62 128 LYS A N 1
ATOM 989 C CA . LYS A 1 128 ? -12.847 1.374 15.789 1.00 87.62 128 LYS A CA 1
ATOM 990 C C . LYS A 1 128 ? -13.968 2.304 16.244 1.00 87.62 128 LYS A C 1
ATOM 992 O O . LYS A 1 128 ? -13.780 3.042 17.205 1.00 87.62 128 LYS A O 1
ATOM 997 N N . ALA A 1 129 ? -15.129 2.252 15.591 1.00 85.56 129 ALA A N 1
ATOM 998 C CA . ALA A 1 129 ? -16.288 3.051 15.974 1.00 85.56 129 ALA A CA 1
ATOM 999 C C . ALA A 1 129 ? -16.797 2.677 17.376 1.00 85.56 129 ALA A C 1
ATOM 1001 O O . ALA A 1 129 ? -17.043 3.572 18.186 1.00 85.56 129 ALA A O 1
ATOM 1002 N N . ALA A 1 130 ? -16.873 1.378 17.685 1.00 89.44 130 ALA A N 1
ATOM 1003 C CA . ALA A 1 130 ? -17.333 0.861 18.977 1.00 89.44 130 ALA A CA 1
ATOM 1004 C C . ALA A 1 130 ? -16.444 1.264 20.168 1.00 89.44 130 ALA A C 1
ATOM 1006 O O . ALA A 1 130 ? -16.923 1.286 21.301 1.00 89.44 130 ALA A O 1
ATOM 1007 N N . ILE A 1 131 ? -15.168 1.587 19.923 1.00 91.50 131 ILE A N 1
ATOM 1008 C CA . ILE A 1 131 ? -14.233 2.072 20.953 1.00 91.50 131 ILE A CA 1
ATOM 1009 C C . ILE A 1 131 ? -13.815 3.536 20.779 1.00 91.50 131 ILE A C 1
ATOM 1011 O O . ILE A 1 131 ? -12.827 3.981 21.372 1.00 91.50 131 ILE A O 1
ATOM 1015 N N . SER A 1 132 ? -14.507 4.268 19.907 1.00 89.81 132 SER A N 1
ATOM 1016 C CA . SER A 1 132 ? -14.174 5.660 19.632 1.00 89.81 132 SER A CA 1
ATOM 1017 C C . SER A 1 132 ? -14.560 6.548 20.810 1.00 89.81 132 SER A C 1
ATOM 1019 O O . SER A 1 132 ? -15.615 6.367 21.420 1.00 89.81 132 SER A O 1
ATOM 1021 N N . ASP A 1 133 ? -13.741 7.563 21.086 1.00 88.06 133 ASP A N 1
ATOM 1022 C CA . ASP A 1 133 ? -14.042 8.532 22.146 1.00 88.06 133 ASP A CA 1
ATOM 1023 C C . ASP A 1 133 ? -15.376 9.246 21.870 1.00 88.06 133 ASP A C 1
ATOM 1025 O O . ASP A 1 133 ? -16.150 9.503 22.783 1.00 88.06 133 ASP A O 1
ATOM 1029 N N . ALA A 1 134 ? -15.709 9.484 20.596 1.00 84.75 134 ALA A N 1
ATOM 1030 C CA . ALA A 1 134 ? -17.000 10.042 20.197 1.00 84.75 134 ALA A CA 1
ATOM 1031 C C . ALA A 1 134 ? -18.188 9.147 20.595 1.00 84.75 134 ALA A C 1
ATOM 1033 O O . ALA A 1 134 ? -19.208 9.654 21.065 1.00 84.75 134 ALA A O 1
ATOM 1034 N N . PHE A 1 135 ? -18.067 7.826 20.422 1.00 89.94 135 PHE A N 1
ATOM 1035 C CA . PHE A 1 135 ? -19.090 6.880 20.861 1.00 89.94 135 PHE A CA 1
ATOM 1036 C C . PHE A 1 135 ? -19.215 6.878 22.387 1.00 89.94 135 PHE A C 1
ATOM 1038 O O . PHE A 1 135 ? -20.326 7.011 22.893 1.00 89.94 135 PHE A O 1
ATOM 1045 N N . PHE A 1 136 ? -18.098 6.811 23.114 1.00 93.94 136 PHE A N 1
ATOM 1046 C CA . PHE A 1 136 ? -18.104 6.829 24.580 1.00 93.94 136 PHE A CA 1
ATOM 1047 C C . PHE A 1 136 ? -18.703 8.113 25.151 1.00 93.94 136 PHE A C 1
ATOM 1049 O O . PHE A 1 136 ? -19.614 8.043 25.974 1.00 93.94 136 PHE A O 1
ATOM 1056 N N . ASN A 1 137 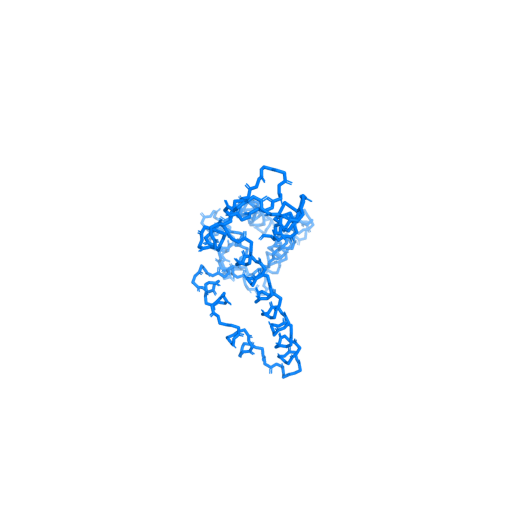? -18.305 9.272 24.626 1.00 91.75 137 ASN A N 1
ATOM 1057 C CA . ASN A 1 137 ? -18.860 10.563 25.024 1.00 91.75 137 ASN A CA 1
ATOM 1058 C C . ASN A 1 137 ? -20.376 10.622 24.794 1.00 91.75 137 ASN A C 1
ATOM 1060 O O . ASN A 1 137 ? -21.109 11.126 25.640 1.00 91.75 137 ASN A O 1
ATOM 1064 N N . LYS A 1 138 ? -20.866 10.069 23.673 1.00 93.69 138 LYS A N 1
ATOM 1065 C CA . LYS A 1 138 ? -22.305 10.008 23.376 1.00 93.69 138 LYS A CA 1
ATOM 1066 C C . LYS A 1 138 ? -23.074 9.128 24.366 1.00 93.69 138 LYS A C 1
ATOM 1068 O O . LYS A 1 138 ? -24.224 9.434 24.659 1.00 93.69 138 LYS A O 1
ATOM 1073 N N . GLN A 1 139 ? -22.464 8.047 24.851 1.00 93.75 139 GLN A N 1
ATOM 1074 C CA . GLN A 1 139 ? -23.072 7.156 25.845 1.00 93.75 139 GLN A CA 1
ATOM 1075 C C . GLN A 1 139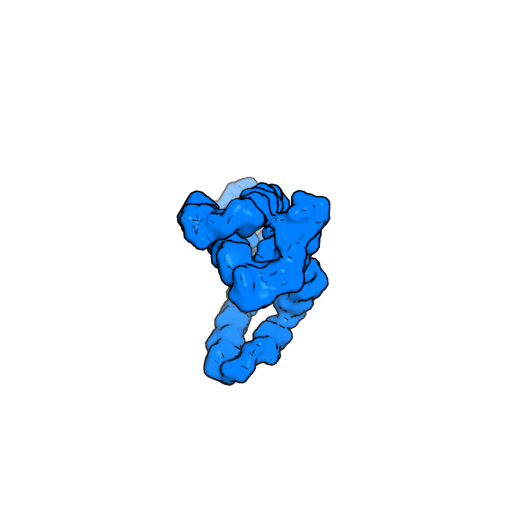 ? -22.895 7.647 27.292 1.00 93.75 139 GLN A C 1
ATOM 1077 O O . GLN A 1 139 ? -23.434 7.032 28.206 1.00 93.75 139 GLN A O 1
ATOM 1082 N N . GLY A 1 140 ? -22.143 8.731 27.519 1.00 93.62 140 GLY A N 1
ATOM 1083 C CA . GLY A 1 140 ? -21.781 9.174 28.868 1.00 93.62 140 GLY A CA 1
ATOM 1084 C C . GLY A 1 140 ? -20.836 8.199 29.576 1.00 93.62 140 GLY A C 1
ATOM 1085 O O . GLY A 1 140 ? -20.899 8.059 30.794 1.00 93.62 140 GLY A O 1
ATOM 1086 N N . TRP A 1 141 ? -20.005 7.483 28.814 1.00 97.00 141 TRP A N 1
ATOM 1087 C CA . TRP A 1 141 ? -19.038 6.530 29.348 1.00 97.00 141 TRP A CA 1
ATOM 1088 C C . TRP A 1 141 ? -17.655 7.159 29.478 1.00 97.00 141 TRP A C 1
ATOM 1090 O O . TRP A 1 141 ? -17.180 7.840 28.568 1.00 97.00 141 TRP A O 1
ATOM 1100 N N . GLU A 1 142 ? -16.980 6.866 30.584 1.00 96.25 142 GLU A N 1
ATOM 1101 C CA . GLU A 1 142 ? -15.627 7.330 30.867 1.00 96.25 142 GLU A CA 1
ATOM 1102 C C . GLU A 1 142 ? -14.613 6.198 30.674 1.00 96.25 142 GLU A C 1
ATOM 1104 O O . GLU A 1 142 ? -14.770 5.092 31.202 1.00 96.25 142 GLU A O 1
ATOM 1109 N N . VAL A 1 143 ? -13.543 6.479 29.925 1.00 96.50 143 VAL A N 1
ATOM 1110 C CA . VAL A 1 143 ? -12.420 5.554 29.738 1.00 96.50 143 VAL A CA 1
ATOM 1111 C C . VAL A 1 143 ? -11.329 5.872 30.755 1.00 96.50 143 VAL A C 1
ATOM 1113 O O . VAL A 1 143 ? -10.655 6.896 30.671 1.00 96.50 143 VAL A O 1
ATOM 1116 N N . MET A 1 144 ? -11.094 4.953 31.684 1.00 95.88 144 MET A N 1
ATOM 1117 C CA . MET A 1 144 ? -10.031 5.075 32.679 1.00 95.88 144 MET A CA 1
ATOM 1118 C C . MET A 1 144 ? -8.646 4.894 32.028 1.00 95.88 144 MET A C 1
ATOM 1120 O O . MET A 1 144 ? -8.515 4.115 31.077 1.00 95.88 144 MET A O 1
ATOM 1124 N N . PRO A 1 145 ? -7.558 5.459 32.595 1.00 95.06 145 PRO A N 1
ATOM 1125 C CA . PRO A 1 145 ? -6.190 5.270 32.082 1.00 95.06 145 PRO A CA 1
ATOM 1126 C C . PRO A 1 145 ? -5.762 3.798 31.950 1.00 95.06 145 PRO A C 1
ATOM 1128 O O . PRO A 1 145 ? -4.928 3.428 31.124 1.00 95.06 145 PRO A O 1
ATOM 1131 N N . THR A 1 146 ? -6.361 2.921 32.755 1.00 94.25 146 THR A N 1
ATOM 1132 C CA . THR A 1 146 ? -6.120 1.476 32.733 1.00 94.25 146 THR A CA 1
ATOM 1133 C C . THR A 1 146 ? -6.784 0.755 31.549 1.00 94.25 146 THR A C 1
ATOM 1135 O O . THR A 1 146 ? -6.585 -0.451 31.387 1.00 94.25 146 THR A O 1
ATOM 1138 N N . GLY A 1 147 ? -7.562 1.460 30.719 1.00 94.56 147 GLY A N 1
ATOM 1139 C CA . GLY A 1 147 ? -8.329 0.911 29.597 1.00 94.56 147 GLY A CA 1
ATOM 1140 C C . GLY A 1 147 ? -9.658 0.261 29.998 1.00 94.56 147 GLY A C 1
ATOM 1141 O O . GLY A 1 147 ? -10.233 -0.461 29.185 1.00 94.56 147 GLY A O 1
ATOM 1142 N N . GLN A 1 148 ? -10.092 0.462 31.246 1.00 97.19 148 GLN A N 1
ATOM 1143 C CA . GLN A 1 148 ? -11.428 0.128 31.757 1.00 97.19 148 GLN A CA 1
ATOM 1144 C C . GLN A 1 148 ? -12.435 1.195 31.306 1.00 97.19 148 GLN A C 1
ATOM 1146 O O . GLN A 1 148 ? -12.049 2.355 31.176 1.00 97.19 148 GLN A O 1
ATOM 1151 N N . VAL A 1 149 ? -13.704 0.833 31.115 1.00 97.50 149 VAL A N 1
ATOM 1152 C CA . VAL A 1 149 ? -14.778 1.793 30.801 1.00 97.50 149 VAL A CA 1
ATOM 1153 C C . VAL A 1 149 ? -15.889 1.692 31.828 1.00 97.50 149 VAL A C 1
ATOM 1155 O O . VAL A 1 149 ? -16.289 0.580 32.184 1.00 97.50 149 VAL A O 1
ATOM 1158 N N . LYS A 1 150 ? -16.379 2.844 32.284 1.00 97.38 150 LYS A N 1
ATOM 1159 C CA . LYS A 1 150 ? -17.479 2.959 33.243 1.00 97.38 150 LYS A CA 1
ATOM 1160 C C . LYS A 1 150 ? -18.583 3.871 32.727 1.00 97.38 150 LYS A C 1
ATOM 1162 O O . LYS A 1 150 ? -18.308 4.749 31.916 1.00 97.38 150 LYS A O 1
ATOM 1167 N N . ASP A 1 151 ? -19.808 3.655 33.188 1.00 96.56 151 ASP A N 1
ATOM 1168 C CA . ASP A 1 151 ? -20.915 4.587 32.960 1.00 96.56 151 ASP A CA 1
ATOM 1169 C C . ASP A 1 151 ? -20.909 5.749 33.974 1.00 96.56 151 ASP A C 1
ATOM 1171 O O . ASP A 1 151 ? -20.050 5.824 34.856 1.00 96.56 151 ASP A O 1
ATOM 1175 N N . ALA A 1 152 ? -21.882 6.656 33.848 1.00 93.25 152 ALA A N 1
ATOM 1176 C CA . ALA A 1 152 ? -22.034 7.819 34.723 1.00 93.25 152 ALA A CA 1
ATOM 1177 C C . ALA A 1 152 ? -22.320 7.465 36.198 1.00 93.25 152 ALA A C 1
ATOM 1179 O O . ALA A 1 152 ? -22.081 8.287 37.080 1.00 93.25 152 ALA A O 1
ATOM 1180 N N . GLU A 1 153 ? -22.816 6.258 36.476 1.00 94.00 153 GLU A N 1
ATOM 1181 C CA . GLU A 1 153 ? -23.080 5.753 37.830 1.00 94.00 153 GLU A CA 1
ATOM 1182 C C . GLU A 1 153 ? -21.849 5.045 38.429 1.00 94.00 153 GLU A C 1
ATOM 1184 O O . GLU A 1 153 ? -21.825 4.705 39.612 1.00 94.00 153 GLU A O 1
ATOM 1189 N N . GLY A 1 154 ? -20.795 4.855 37.630 1.00 92.56 154 GLY A N 1
ATOM 1190 C CA . GLY A 1 154 ? -19.551 4.205 38.027 1.00 92.56 154 GLY A CA 1
ATOM 1191 C C . GLY A 1 154 ? -19.552 2.684 37.853 1.00 92.56 154 GLY A C 1
ATOM 1192 O O . GLY A 1 154 ? -18.579 2.038 38.276 1.00 92.56 154 GLY A O 1
ATOM 1193 N N . ASN A 1 155 ? -20.583 2.113 37.219 1.00 96.19 155 ASN A N 1
ATOM 1194 C CA . ASN A 1 155 ? -20.657 0.687 36.910 1.00 96.19 155 ASN A CA 1
ATOM 1195 C C . ASN A 1 155 ? -19.655 0.330 35.807 1.00 96.19 155 ASN A C 1
ATOM 1197 O O . ASN A 1 155 ? -19.421 1.100 34.876 1.00 96.19 155 ASN A O 1
ATOM 1201 N N . GLU A 1 156 ? -19.048 -0.854 35.897 1.00 96.31 156 GLU A N 1
ATOM 1202 C CA . GLU A 1 156 ? -18.100 -1.325 34.886 1.00 96.31 156 GLU A CA 1
ATOM 1203 C C . GLU A 1 156 ? -18.833 -1.795 33.621 1.00 96.31 156 GLU A C 1
ATOM 1205 O O . GLU A 1 156 ? -19.589 -2.763 33.657 1.00 96.31 156 GLU A O 1
ATOM 1210 N N . ILE A 1 157 ? -18.547 -1.142 32.491 1.00 97.19 157 ILE A N 1
ATOM 1211 C CA . ILE A 1 157 ? -19.031 -1.532 31.160 1.00 97.19 157 ILE A CA 1
ATOM 1212 C C . ILE A 1 157 ? -17.999 -2.420 30.465 1.00 97.19 157 ILE A C 1
ATOM 1214 O O . ILE A 1 157 ? -18.321 -3.511 29.994 1.00 97.19 157 ILE A O 1
ATOM 1218 N N . TYR A 1 158 ? -16.734 -1.985 30.443 1.00 97.00 158 TYR A N 1
ATOM 1219 C CA . TYR A 1 158 ? -15.627 -2.783 29.918 1.00 97.00 158 TYR A CA 1
ATOM 1220 C C . TYR A 1 158 ? -14.540 -2.986 30.957 1.00 97.00 158 TYR A C 1
ATOM 1222 O O . TYR A 1 158 ? -14.090 -2.043 31.610 1.00 97.00 158 TYR A O 1
ATOM 1230 N N . LYS A 1 159 ? -14.069 -4.233 31.033 1.00 97.06 159 LYS A N 1
ATOM 1231 C CA . LYS A 1 159 ? -13.030 -4.657 31.968 1.00 97.06 159 LYS A CA 1
ATOM 1232 C C . LYS A 1 159 ? -11.719 -3.914 31.748 1.00 97.06 159 LYS A C 1
ATOM 1234 O O . LYS A 1 159 ? -11.385 -3.491 30.639 1.00 97.06 159 LYS A O 1
ATOM 1239 N N . ARG A 1 160 ? -10.928 -3.821 32.817 1.00 96.50 160 ARG A N 1
ATOM 1240 C CA . ARG A 1 160 ? -9.567 -3.275 32.770 1.00 96.50 160 ARG A CA 1
ATOM 1241 C C . ARG A 1 160 ? -8.758 -3.865 31.609 1.00 96.50 160 ARG A C 1
ATOM 1243 O O . ARG A 1 160 ? -8.712 -5.076 31.419 1.00 96.50 160 ARG A O 1
ATOM 1250 N N . GLY A 1 161 ? -8.087 -2.991 30.862 1.00 94.31 161 GLY A N 1
ATOM 1251 C CA . GLY A 1 161 ? -7.256 -3.361 29.720 1.00 94.31 161 GLY A CA 1
ATOM 1252 C C . GLY A 1 161 ? -8.008 -3.601 28.409 1.00 94.31 161 GLY A C 1
ATOM 1253 O O . GLY A 1 161 ? -7.337 -3.724 27.389 1.00 94.31 161 GLY A O 1
ATOM 1254 N N . TYR A 1 162 ? -9.347 -3.614 28.387 1.00 96.00 162 TYR A N 1
ATOM 1255 C CA . TYR A 1 162 ? -10.132 -3.902 27.180 1.00 96.00 162 TYR A CA 1
ATOM 1256 C C . TYR A 1 162 ? -9.867 -2.894 26.055 1.00 96.00 162 TYR A C 1
ATOM 1258 O O . TYR A 1 162 ? -9.410 -3.270 24.975 1.00 96.00 162 TYR A O 1
ATOM 1266 N N . VAL A 1 163 ? -10.063 -1.598 26.326 1.00 95.56 163 VAL A N 1
ATOM 1267 C CA . VAL A 1 163 ? -9.875 -0.543 25.315 1.00 95.56 163 VAL A CA 1
ATOM 1268 C C . VAL A 1 163 ? -8.416 -0.460 24.883 1.00 95.56 163 VAL A C 1
ATOM 1270 O O . VAL A 1 163 ? -8.125 -0.357 23.696 1.00 95.56 163 VAL A O 1
ATOM 1273 N N . ASN A 1 164 ? -7.484 -0.574 25.830 1.00 94.81 164 ASN A N 1
ATOM 1274 C CA . ASN A 1 164 ? -6.053 -0.556 25.529 1.00 94.81 164 ASN A CA 1
ATOM 1275 C C . ASN A 1 164 ? -5.627 -1.771 24.691 1.00 94.81 164 ASN A C 1
ATOM 1277 O O . ASN A 1 164 ? -4.791 -1.632 23.802 1.00 94.81 164 ASN A O 1
ATOM 1281 N N . GLY A 1 165 ? -6.195 -2.949 24.954 1.00 94.62 165 GLY A N 1
ATOM 1282 C CA . GLY A 1 165 ? -5.967 -4.156 24.165 1.00 94.62 165 GLY A CA 1
ATOM 1283 C C . GLY A 1 165 ? -6.453 -3.980 22.730 1.00 94.62 165 GLY A C 1
ATOM 1284 O O . GLY A 1 165 ? -5.684 -4.194 21.797 1.00 94.62 165 GLY A O 1
ATOM 1285 N N . LEU A 1 166 ? -7.682 -3.492 22.549 1.00 93.75 166 LEU A N 1
ATOM 1286 C CA . LEU A 1 166 ? -8.230 -3.235 21.218 1.00 93.75 166 LEU A CA 1
ATOM 1287 C C . LEU A 1 166 ? -7.470 -2.130 20.476 1.00 93.75 166 LEU A C 1
ATOM 1289 O O . LEU A 1 166 ? -7.141 -2.311 19.311 1.00 93.75 166 LEU A O 1
ATOM 1293 N N . ARG A 1 167 ? -7.096 -1.030 21.143 1.00 91.31 167 ARG A N 1
ATOM 1294 C CA . ARG A 1 167 ? -6.266 0.034 20.544 1.00 91.31 167 ARG A CA 1
ATOM 1295 C C . ARG A 1 167 ? -4.889 -0.458 20.097 1.00 91.31 167 ARG A C 1
ATOM 1297 O O . ARG A 1 167 ? -4.342 0.094 19.156 1.00 91.31 167 ARG A O 1
ATOM 1304 N N . LYS A 1 168 ? -4.328 -1.480 20.753 1.00 92.00 168 LYS A N 1
ATOM 1305 C CA . LYS A 1 168 ? -3.070 -2.115 20.324 1.00 92.00 168 LYS A CA 1
ATOM 1306 C C . LYS A 1 168 ? -3.252 -3.065 19.140 1.00 92.00 168 LYS A C 1
ATOM 1308 O O . LYS A 1 168 ? -2.314 -3.245 18.375 1.00 92.00 168 LYS A O 1
ATOM 1313 N N . MET A 1 169 ? -4.413 -3.711 19.025 1.00 89.31 169 MET A N 1
ATOM 1314 C CA . MET A 1 169 ? -4.713 -4.659 17.944 1.00 89.31 169 MET A CA 1
ATOM 1315 C C . MET A 1 169 ? -5.184 -3.969 16.660 1.00 89.31 169 MET A C 1
ATOM 1317 O O . MET A 1 169 ? -4.989 -4.504 15.572 1.00 89.31 169 MET A O 1
ATOM 1321 N N . LEU A 1 170 ? -5.830 -2.808 16.781 1.00 85.75 170 LEU A N 1
ATOM 1322 C CA . LEU A 1 170 ? -6.362 -2.053 15.652 1.00 85.75 170 LEU A CA 1
ATOM 1323 C C . LEU A 1 170 ? -5.273 -1.119 15.078 1.00 85.75 170 LEU A C 1
ATOM 1325 O O . LEU A 1 170 ? -4.744 -0.308 15.834 1.00 85.75 170 LEU A O 1
ATOM 1329 N N . PRO A 1 171 ? -4.943 -1.219 13.773 1.00 69.62 171 PRO A N 1
ATOM 1330 C CA . PRO A 1 171 ? -3.885 -0.434 13.127 1.00 69.62 171 PRO A CA 1
ATOM 1331 C C . PRO A 1 171 ? -4.275 1.022 12.851 1.00 69.62 171 PRO A C 1
ATOM 1333 O O . PRO A 1 171 ? -5.494 1.322 12.802 1.00 69.62 171 PRO A O 1
#

InterPro domains:
  IPR048061 GmtX-like [NF040692] (1-129)
  IPR048061 GmtX-like [NF040692] (125-170)

Organism: Pseudoalteromonas piscicida (NCBI:txid43662)

Secondary structure (DSSP, 8-state):
-HHHHHHTS-HHHHHHHHHHHHHHHHHTTSSS----HHHHHHHHHHTTS--HHHHHSGGGHHHHHHHHHHHHHTT--SSPPPPHHHHHHHHH-HHHHHHT---HHHHHHHHHHHHHHHHHHHHHHHHHHHT-HHHHHHHT-EE-TTS-EE-TT--EEE-TTHHHHHHHH--

pLDDT: mean 88.96, std 8.79, range [57.62, 97.5]